Protein AF-A0A520IZ43-F1 (afdb_monomer)

Nearest PDB structures (foldseek):
  7b90-assembly1_E  TM=6.916E-01  e=7.703E-02  Thermus thermophilus HB8
  5o2v-assembly1_A  TM=5.016E-01  e=1.654E-01  Homo sapiens
  6u9d-assembly1_P  TM=4.288E-01  e=2.935E-01  Saccharomyces cerevisiae
  6le1-assembly1_A-2  TM=5.528E-01  e=1.270E+00  Homo sapiens
  7zey-assembly1_A  TM=3.870E-01  e=2.253E+00  Homo sapiens

pLDDT: mean 73.14, std 15.75, range [42.94, 90.75]

Secondary structure (DSSP, 8-state):
-------S-TTTTT----S-EEEEEEEE-SSHHHHHHHHHHHHTSTTEEEEEEEEEEETTEEEEEEEESS-HHHHHHHHHHTTEEEEEETTEEEEEE-----------------

Sequence (114 aa):
DLPTDETADANTAVLTGGAGISVIVQFDTPAAANVSSTEAALRAIPGVRSAATTSLALGGVSLMRVAYDGDPAALKTALEARGYQVFGSGQTIRIRRVAQLLPPDLPADNATTG

Mean predicted aligned error: 12.87 Å

Foldseek 3Di:
DDDDPPPDPPVVPLPPLDPFAKAKEKEQDPDPVVVVVVQVLLVPDPQWSHWAFPDDDPPRITIIITGGHDDVVSSCVSCVVVQWDWADDDRYIYTYHDPPPDPPPDPDPDPDDD

Solvent-accessible surface area (backbone atoms only — not comparable to full-atom values): 7097 Å² total; per-residue (Å²): 138,84,81,85,86,83,78,81,63,81,84,70,76,71,80,78,77,62,89,46,47,71,32,38,38,34,31,74,49,95,46,73,72,56,51,60,54,48,42,53,55,49,55,68,37,90,46,41,75,44,61,46,79,77,41,82,64,64,91,55,34,24,37,29,45,30,32,27,52,69,59,58,66,59,54,48,53,56,41,42,76,72,38,29,47,74,42,78,67,74,51,50,33,36,41,41,79,49,82,71,77,75,77,82,80,72,79,88,84,82,88,75,87,128

Structure (mmCIF, N/CA/C/O backbone):
data_AF-A0A520IZ43-F1
#
_entry.id   AF-A0A520IZ43-F1
#
loop_
_atom_site.group_PDB
_atom_site.id
_atom_site.type_symbol
_atom_site.label_atom_id
_atom_site.label_alt_id
_atom_site.label_comp_id
_atom_site.label_asym_id
_atom_site.label_entity_id
_atom_site.label_seq_id
_atom_site.pdbx_PDB_ins_code
_atom_site.Cartn_x
_atom_site.Cartn_y
_atom_site.Cartn_z
_atom_site.occupancy
_atom_site.B_iso_or_equiv
_atom_site.auth_seq_id
_atom_site.auth_comp_id
_atom_site.auth_asym_id
_atom_site.auth_atom_id
_atom_site.pdbx_PDB_model_num
ATOM 1 N N . ASP A 1 1 ? 6.303 -42.722 19.256 1.00 45.62 1 ASP A N 1
ATOM 2 C CA . ASP A 1 1 ? 5.190 -41.825 19.585 1.00 45.62 1 ASP A CA 1
ATOM 3 C C . ASP A 1 1 ? 5.513 -40.476 18.961 1.00 45.62 1 ASP A C 1
ATOM 5 O O . ASP A 1 1 ? 6.560 -39.925 19.274 1.00 45.62 1 ASP A O 1
ATOM 9 N N . LEU A 1 2 ? 4.749 -40.069 17.947 1.00 50.28 2 LEU A N 1
ATOM 10 C CA . LEU A 1 2 ? 4.850 -38.760 17.284 1.00 50.28 2 LEU A CA 1
ATOM 11 C C . LEU A 1 2 ? 3.770 -37.858 17.924 1.00 50.28 2 LEU A C 1
ATOM 13 O O . LEU A 1 2 ? 2.721 -38.393 18.284 1.00 50.28 2 LEU A O 1
ATOM 17 N N . PRO A 1 3 ? 3.961 -36.529 18.009 1.00 53.97 3 PRO A N 1
ATOM 18 C CA . PRO A 1 3 ? 3.947 -35.760 16.773 1.00 53.97 3 PRO A CA 1
ATOM 19 C C . PRO A 1 3 ? 5.012 -34.666 16.665 1.00 53.97 3 PRO A C 1
ATOM 21 O O . PRO A 1 3 ? 5.382 -33.978 17.609 1.00 53.97 3 PRO A O 1
ATOM 24 N N . THR A 1 4 ? 5.456 -34.520 15.427 1.00 53.75 4 THR A N 1
ATOM 25 C CA . THR A 1 4 ? 6.127 -33.375 14.836 1.00 53.75 4 THR A CA 1
ATOM 26 C C . THR A 1 4 ? 5.289 -32.109 15.034 1.00 53.75 4 THR A C 1
ATOM 28 O O . THR A 1 4 ? 4.302 -31.906 14.329 1.00 53.75 4 THR A O 1
ATOM 31 N N . ASP A 1 5 ? 5.685 -31.250 15.971 1.00 42.94 5 ASP A N 1
ATOM 32 C CA . ASP A 1 5 ? 5.236 -29.856 16.007 1.00 42.94 5 ASP A CA 1
ATOM 33 C C . ASP A 1 5 ? 6.090 -29.053 15.008 1.00 42.94 5 ASP A C 1
ATOM 35 O O . ASP A 1 5 ? 6.999 -28.315 15.368 1.00 42.94 5 ASP A O 1
ATOM 39 N N . GLU A 1 6 ? 5.860 -29.285 13.712 1.00 52.47 6 GLU A N 1
ATOM 40 C CA . GLU A 1 6 ? 6.290 -28.373 12.643 1.00 52.47 6 GLU A CA 1
ATOM 41 C C . GLU A 1 6 ? 5.113 -27.466 12.285 1.00 52.47 6 GLU A C 1
ATOM 43 O O . GLU A 1 6 ? 4.598 -27.460 11.165 1.00 52.47 6 GLU A O 1
ATOM 48 N N . THR A 1 7 ? 4.650 -26.705 13.275 1.00 50.16 7 THR A N 1
ATOM 49 C CA . THR A 1 7 ? 3.674 -25.646 13.043 1.00 50.16 7 THR A CA 1
ATOM 50 C C . THR A 1 7 ? 4.386 -24.306 13.187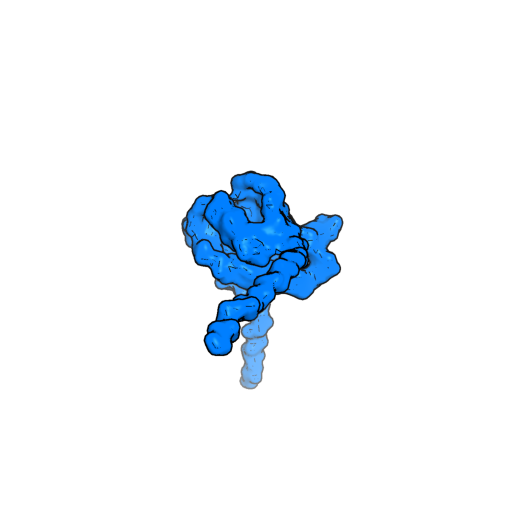 1.00 50.16 7 THR A C 1
ATOM 52 O O . THR A 1 7 ? 4.741 -23.900 14.284 1.00 50.16 7 THR A O 1
ATOM 55 N N . ALA A 1 8 ? 4.526 -23.603 12.059 1.00 47.59 8 ALA A N 1
ATOM 56 C CA . ALA A 1 8 ? 4.839 -22.173 11.945 1.00 47.59 8 ALA A CA 1
ATOM 57 C C . ALA A 1 8 ? 6.300 -21.720 11.742 1.00 47.59 8 ALA A C 1
ATOM 59 O O . ALA A 1 8 ? 6.729 -20.749 12.351 1.00 47.59 8 ALA A O 1
ATOM 60 N N . ASP A 1 9 ? 6.979 -22.237 10.715 1.00 43.44 9 ASP A N 1
ATOM 61 C CA . ASP A 1 9 ? 8.038 -21.463 10.029 1.00 43.44 9 ASP A CA 1
ATOM 62 C C . ASP A 1 9 ? 7.759 -21.223 8.535 1.00 43.44 9 ASP A C 1
ATOM 64 O O . ASP A 1 9 ? 8.634 -20.888 7.736 1.00 43.44 9 ASP A O 1
ATOM 68 N N . ALA A 1 10 ? 6.477 -21.256 8.154 1.00 47.69 10 ALA A N 1
ATOM 69 C CA . ALA A 1 10 ? 6.016 -20.776 6.849 1.00 47.69 10 ALA A CA 1
ATOM 70 C C . ALA A 1 10 ? 6.256 -19.262 6.633 1.00 47.69 10 ALA A C 1
ATOM 72 O O . ALA A 1 10 ? 6.041 -18.766 5.528 1.00 47.69 10 ALA A O 1
ATOM 73 N N . ASN A 1 11 ? 6.712 -18.522 7.655 1.00 46.16 11 ASN A N 1
ATOM 74 C CA . ASN A 1 11 ? 7.083 -17.110 7.523 1.00 46.16 11 ASN A CA 1
ATOM 75 C C . ASN A 1 11 ? 8.530 -16.907 7.017 1.00 46.16 11 ASN A C 1
ATOM 77 O O . ASN A 1 11 ? 8.824 -15.870 6.425 1.00 46.16 11 ASN A O 1
ATOM 81 N N . THR A 1 12 ? 9.406 -17.909 7.166 1.00 43.66 12 THR A N 1
ATOM 82 C CA . THR A 1 12 ? 10.829 -17.801 6.795 1.00 43.66 12 THR A CA 1
ATOM 83 C C . THR A 1 12 ? 11.087 -18.231 5.339 1.00 43.66 12 THR A C 1
ATOM 85 O O . THR A 1 12 ? 12.078 -17.843 4.718 1.00 43.66 12 THR A O 1
ATOM 88 N N . ALA A 1 13 ? 10.158 -18.973 4.728 1.00 43.03 13 ALA A N 1
ATOM 89 C CA . ALA A 1 13 ? 10.306 -19.550 3.391 1.00 43.03 13 ALA A CA 1
ATOM 90 C C . ALA A 1 13 ? 9.744 -18.679 2.246 1.00 43.03 13 ALA A C 1
ATOM 92 O O . ALA A 1 13 ? 9.074 -19.187 1.354 1.00 43.03 13 ALA A O 1
ATOM 93 N N . VAL A 1 14 ? 10.024 -17.372 2.219 1.00 46.31 14 VAL A N 1
ATOM 94 C CA . VAL A 1 14 ? 9.865 -16.549 0.993 1.00 46.31 14 VAL A CA 1
ATOM 95 C C . VAL A 1 14 ? 11.008 -15.547 0.809 1.00 46.31 14 VAL A C 1
ATOM 97 O O . VAL A 1 14 ? 10.816 -14.424 0.350 1.00 46.31 14 VAL A O 1
ATOM 100 N N . LEU A 1 15 ? 12.235 -15.960 1.131 1.00 47.72 15 LEU A N 1
ATOM 101 C CA . LEU A 1 15 ? 13.450 -15.208 0.795 1.00 47.72 15 LEU A CA 1
ATOM 102 C C . LEU A 1 15 ? 14.060 -15.658 -0.542 1.00 47.72 15 LEU A C 1
ATOM 104 O O . LEU A 1 15 ? 15.260 -15.542 -0.748 1.00 47.72 15 LEU A O 1
ATOM 108 N N . THR A 1 16 ? 13.265 -16.159 -1.488 1.00 45.94 16 THR A N 1
ATOM 109 C CA . THR A 1 16 ? 13.706 -16.211 -2.890 1.00 45.94 16 THR A CA 1
ATOM 110 C C . THR A 1 16 ? 13.306 -14.897 -3.541 1.00 45.94 16 THR A C 1
ATOM 112 O O . THR A 1 16 ? 12.318 -14.813 -4.272 1.00 45.94 16 THR A O 1
ATOM 115 N N . GLY A 1 17 ? 14.061 -13.846 -3.208 1.00 46.62 17 GLY A N 1
ATOM 116 C CA . GLY A 1 17 ? 14.060 -12.585 -3.938 1.00 46.62 17 GLY A CA 1
ATOM 117 C C . GLY A 1 17 ? 14.526 -12.843 -5.366 1.00 46.62 17 GLY A C 1
ATOM 118 O O . GLY A 1 17 ? 15.704 -12.698 -5.675 1.00 46.62 17 GLY A O 1
ATOM 119 N N . GLY A 1 18 ? 13.605 -13.290 -6.221 1.00 48.06 18 GLY A N 1
ATOM 120 C CA . GLY A 1 18 ? 13.781 -13.221 -7.665 1.00 48.06 18 GLY A CA 1
ATOM 121 C C . GLY A 1 18 ? 14.067 -11.772 -8.047 1.00 48.06 18 GLY A C 1
ATOM 122 O O . GLY A 1 18 ? 13.532 -10.867 -7.406 1.00 48.06 18 GLY A O 1
ATOM 123 N N . ALA A 1 19 ? 14.949 -11.578 -9.030 1.00 59.81 19 ALA A N 1
ATOM 124 C CA . ALA A 1 19 ? 15.371 -10.274 -9.529 1.00 59.81 19 ALA A CA 1
ATOM 125 C C . ALA A 1 19 ? 14.166 -9.329 -9.658 1.00 59.81 19 ALA A C 1
ATOM 127 O O . ALA A 1 19 ? 13.314 -9.519 -10.509 1.00 59.81 19 ALA A O 1
ATOM 128 N N . GLY A 1 20 ? 14.071 -8.364 -8.751 1.00 71.06 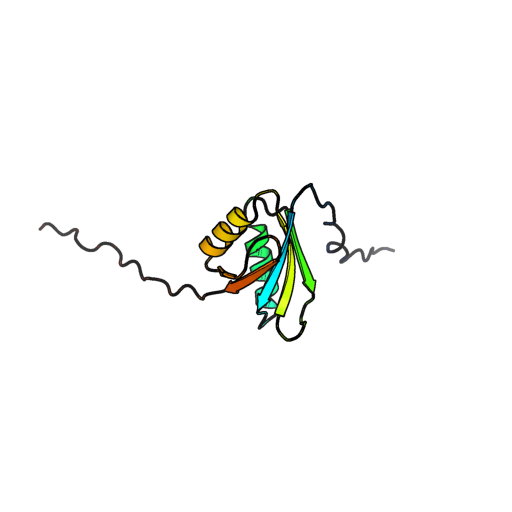20 GLY A N 1
ATOM 129 C CA . GLY A 1 20 ? 12.938 -7.462 -8.623 1.00 71.06 20 GLY A CA 1
ATOM 130 C C . GLY A 1 20 ? 13.324 -6.311 -7.705 1.00 71.06 20 GLY A C 1
ATOM 131 O O . GLY A 1 20 ? 14.185 -6.450 -6.829 1.00 71.06 20 GLY A O 1
ATOM 132 N N . ILE A 1 21 ? 12.724 -5.148 -7.916 1.00 85.81 21 ILE A N 1
ATOM 133 C CA . ILE A 1 21 ? 12.992 -3.964 -7.107 1.00 85.81 21 ILE A CA 1
ATOM 134 C C . ILE A 1 21 ? 12.351 -4.113 -5.724 1.00 85.81 21 ILE A C 1
ATOM 136 O O . ILE A 1 21 ? 11.229 -4.598 -5.577 1.00 85.81 21 ILE A O 1
ATOM 140 N N . SER A 1 22 ? 13.073 -3.700 -4.682 1.00 85.81 22 SER A N 1
ATOM 141 C CA . SER A 1 22 ? 12.597 -3.785 -3.296 1.00 85.81 22 SER A CA 1
ATOM 142 C C . SER A 1 22 ? 11.979 -2.467 -2.853 1.00 85.81 22 SER A C 1
ATOM 144 O O . SER A 1 22 ? 12.702 -1.598 -2.374 1.00 85.81 22 SER A O 1
ATOM 146 N N . VAL A 1 23 ? 10.663 -2.317 -2.969 1.00 89.00 23 VAL A N 1
ATOM 147 C CA . VAL A 1 23 ? 9.934 -1.097 -2.599 1.00 89.00 23 VAL A CA 1
ATOM 148 C C . VAL A 1 23 ? 9.576 -1.108 -1.109 1.00 89.00 23 VAL A C 1
ATOM 150 O O . VAL A 1 23 ? 8.993 -2.064 -0.600 1.00 89.00 23 VAL A O 1
ATOM 153 N N . ILE A 1 24 ? 9.918 -0.037 -0.397 1.00 90.00 24 ILE A N 1
ATOM 154 C CA . ILE A 1 24 ? 9.512 0.221 0.983 1.00 90.00 24 ILE A CA 1
ATOM 155 C C . ILE A 1 24 ? 8.184 0.966 0.968 1.00 90.00 24 ILE A C 1
ATOM 157 O O . ILE A 1 24 ? 8.099 2.123 0.559 1.00 90.00 24 ILE A O 1
ATOM 161 N N . VAL A 1 25 ? 7.150 0.294 1.450 1.00 88.81 25 VAL A N 1
ATOM 162 C CA . VAL A 1 25 ? 5.799 0.822 1.571 1.00 88.81 25 VAL A CA 1
ATOM 163 C C . VAL A 1 25 ? 5.552 1.194 3.026 1.00 88.81 25 VAL A C 1
ATOM 165 O O . VAL A 1 25 ? 5.480 0.333 3.899 1.00 88.81 25 VAL A O 1
ATOM 168 N N . GLN A 1 26 ? 5.429 2.487 3.295 1.00 89.38 26 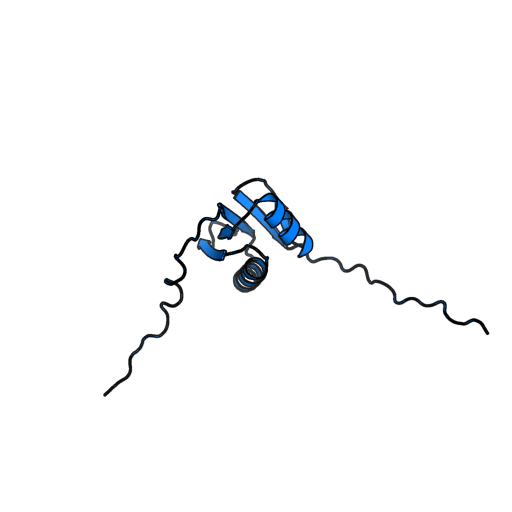GLN A N 1
ATOM 169 C CA . GLN A 1 26 ? 5.032 3.000 4.601 1.00 89.38 26 GLN A CA 1
ATOM 170 C C . GLN A 1 26 ? 3.514 3.120 4.626 1.00 89.38 26 GLN A C 1
ATOM 172 O O . GLN A 1 26 ? 2.938 3.772 3.758 1.00 89.38 26 GLN A O 1
ATOM 177 N N . PHE A 1 27 ? 2.837 2.528 5.595 1.00 83.56 27 PHE A N 1
ATOM 178 C CA . PHE A 1 27 ? 1.385 2.630 5.678 1.00 83.56 27 PHE A CA 1
ATOM 179 C C . PHE A 1 27 ? 0.946 2.947 7.098 1.00 83.56 27 PHE A C 1
ATOM 181 O O . PHE A 1 27 ? 1.484 2.441 8.085 1.00 83.56 27 PHE A O 1
ATOM 188 N N . ASP A 1 28 ? -0.031 3.841 7.186 1.00 76.75 28 ASP A N 1
ATOM 189 C CA . ASP A 1 28 ? -0.650 4.212 8.450 1.00 76.75 28 ASP A CA 1
ATOM 190 C C . ASP A 1 28 ? -1.446 3.005 8.953 1.00 76.75 28 ASP A C 1
ATOM 192 O O . ASP A 1 28 ? -2.331 2.512 8.248 1.00 76.75 28 ASP A O 1
ATOM 196 N N . THR A 1 29 ? -1.070 2.452 10.108 1.00 63.69 29 THR A N 1
ATOM 197 C CA . THR A 1 29 ? -1.648 1.193 10.603 1.00 63.69 29 THR A CA 1
ATOM 198 C C . THR A 1 29 ? -2.443 1.451 11.872 1.00 63.69 29 THR A C 1
ATOM 200 O O . THR A 1 29 ? -1.944 1.197 12.965 1.00 63.69 29 THR A O 1
ATOM 203 N N . PRO A 1 30 ? -3.699 1.914 11.770 1.00 61.28 30 PRO A N 1
ATOM 204 C CA . PRO A 1 30 ? -4.521 2.095 12.959 1.00 61.28 30 PRO A CA 1
ATOM 205 C C . PRO A 1 30 ? -4.948 0.754 13.591 1.00 61.28 30 PRO A C 1
ATOM 207 O O . PRO A 1 30 ? -5.401 0.744 14.728 1.00 61.28 30 PRO A O 1
ATOM 210 N N . ALA A 1 31 ? -4.815 -0.382 12.881 1.00 66.31 31 ALA A N 1
ATOM 211 C CA . ALA A 1 31 ? -5.160 -1.718 13.383 1.00 66.31 31 ALA A CA 1
ATOM 212 C C . ALA A 1 31 ? -4.452 -2.847 12.605 1.00 66.31 31 ALA A C 1
ATOM 214 O O . ALA A 1 31 ? -4.242 -2.725 11.396 1.00 66.31 31 ALA A O 1
ATOM 215 N N . ALA A 1 32 ? -4.172 -3.981 13.262 1.00 66.81 32 ALA A N 1
ATOM 216 C CA . ALA A 1 32 ? -3.527 -5.158 12.657 1.00 66.81 32 ALA A CA 1
ATOM 217 C C . ALA A 1 32 ? -4.313 -5.758 11.472 1.00 66.81 32 ALA A C 1
ATOM 219 O O . ALA A 1 32 ? -3.714 -6.196 10.494 1.00 66.81 32 ALA A O 1
ATOM 220 N N . ALA A 1 33 ? -5.650 -5.689 11.494 1.00 71.56 33 ALA A N 1
ATOM 221 C CA . ALA A 1 33 ? -6.497 -6.139 10.384 1.00 71.56 33 ALA A CA 1
ATOM 222 C C . ALA A 1 33 ? -6.207 -5.399 9.059 1.00 71.56 33 ALA A C 1
ATOM 224 O O . ALA A 1 33 ? -6.341 -5.973 7.977 1.00 71.56 33 ALA A O 1
ATOM 225 N N . ASN A 1 34 ? -5.751 -4.140 9.127 1.00 76.31 34 ASN A N 1
ATOM 226 C CA . ASN A 1 34 ? -5.358 -3.386 7.935 1.00 76.31 34 ASN A CA 1
ATOM 227 C C . ASN A 1 34 ? -4.050 -3.899 7.323 1.00 76.31 34 ASN A C 1
ATOM 229 O O . ASN A 1 34 ? -3.874 -3.767 6.113 1.00 76.31 34 ASN A O 1
ATOM 233 N N . VAL A 1 35 ? -3.161 -4.510 8.114 1.00 78.75 35 VAL A N 1
ATOM 234 C CA . VAL A 1 35 ? -1.898 -5.087 7.627 1.00 78.75 35 VAL A CA 1
ATOM 235 C C . VAL A 1 35 ? -2.192 -6.265 6.707 1.00 78.75 35 VAL A C 1
ATOM 237 O O . VAL A 1 35 ? -1.826 -6.217 5.537 1.00 78.75 35 VAL A O 1
ATOM 240 N N . SER A 1 36 ? -2.933 -7.268 7.191 1.00 81.56 36 SER A N 1
ATOM 241 C CA . SER A 1 36 ? -3.257 -8.472 6.411 1.00 81.56 36 SER A CA 1
ATOM 242 C C . SER A 1 36 ? -4.055 -8.144 5.148 1.00 81.56 36 SER A C 1
ATOM 244 O O . SER A 1 36 ? -3.788 -8.698 4.084 1.00 81.56 36 SER A O 1
ATOM 246 N N . SER A 1 37 ? -4.994 -7.192 5.224 1.00 81.62 37 SER A N 1
ATOM 247 C CA . SER A 1 37 ? -5.746 -6.754 4.042 1.00 81.62 37 SER A CA 1
ATOM 248 C C . SER A 1 37 ? -4.864 -6.021 3.023 1.00 81.62 37 SER A C 1
ATOM 250 O O . SER A 1 37 ? -5.077 -6.179 1.822 1.00 81.62 37 SER A O 1
ATOM 252 N N . THR A 1 38 ? -3.893 -5.225 3.478 1.00 82.12 38 THR A N 1
ATOM 253 C CA . THR A 1 38 ? -2.960 -4.496 2.600 1.00 82.12 38 THR A CA 1
ATOM 254 C C . THR A 1 38 ? -1.939 -5.439 1.972 1.00 82.12 38 THR A C 1
ATOM 256 O O . THR A 1 38 ? -1.670 -5.337 0.779 1.00 82.12 38 THR A O 1
ATOM 259 N N . GLU A 1 39 ? -1.428 -6.400 2.737 1.00 86.00 39 GLU A N 1
ATOM 260 C CA . GLU A 1 39 ? -0.538 -7.451 2.242 1.00 86.00 39 GLU A CA 1
ATOM 261 C C . GLU A 1 39 ? -1.224 -8.297 1.162 1.00 86.00 39 GLU A C 1
ATOM 263 O O . GLU A 1 39 ? -0.667 -8.494 0.080 1.00 86.00 39 GLU A O 1
ATOM 268 N N . ALA A 1 40 ? -2.473 -8.716 1.402 1.00 85.25 40 ALA A N 1
ATOM 269 C CA . ALA A 1 40 ? -3.277 -9.426 0.411 1.00 85.25 40 ALA A CA 1
ATOM 270 C C . ALA A 1 40 ? -3.548 -8.568 -0.839 1.00 85.25 40 ALA A C 1
ATOM 272 O O . ALA A 1 40 ? -3.459 -9.065 -1.963 1.00 85.25 40 ALA A O 1
ATOM 273 N N . ALA A 1 41 ? -3.837 -7.273 -0.666 1.00 84.88 41 ALA A N 1
ATOM 274 C CA . ALA A 1 41 ? -4.045 -6.355 -1.783 1.00 84.88 41 ALA A CA 1
ATOM 275 C C . ALA A 1 41 ? -2.778 -6.185 -2.635 1.00 84.88 41 ALA A C 1
ATOM 277 O O . ALA A 1 41 ? -2.879 -6.215 -3.860 1.00 84.88 41 ALA A O 1
ATOM 278 N N . LEU A 1 42 ? -1.608 -6.063 -1.999 1.00 86.12 42 LEU A N 1
ATOM 279 C CA . LEU A 1 42 ? -0.307 -5.973 -2.663 1.00 86.12 42 LEU A CA 1
ATOM 280 C C . LEU A 1 42 ? 0.049 -7.275 -3.384 1.00 86.12 42 LEU A C 1
ATOM 282 O O . LEU A 1 42 ? 0.393 -7.222 -4.558 1.00 86.12 42 LEU A O 1
ATOM 286 N N . ARG A 1 43 ? -0.094 -8.448 -2.749 1.00 86.31 43 ARG A N 1
ATOM 287 C CA . ARG A 1 43 ? 0.164 -9.741 -3.422 1.00 86.31 43 ARG A CA 1
ATOM 288 C C . ARG A 1 43 ? -0.760 -10.001 -4.609 1.00 86.31 43 ARG A C 1
ATOM 290 O O . ARG A 1 43 ? -0.410 -10.773 -5.492 1.00 86.31 43 ARG A O 1
ATOM 297 N N . ALA A 1 44 ? -1.930 -9.373 -4.636 1.00 86.06 44 ALA A N 1
ATOM 298 C CA . ALA A 1 44 ? -2.853 -9.467 -5.756 1.00 86.06 44 ALA A CA 1
ATOM 299 C C . ALA A 1 44 ? -2.506 -8.511 -6.919 1.00 86.06 44 ALA A C 1
ATOM 301 O O . ALA A 1 44 ? -3.214 -8.528 -7.927 1.00 86.06 44 ALA A O 1
ATOM 302 N N . ILE A 1 45 ? -1.477 -7.661 -6.797 1.00 86.06 45 ILE A N 1
ATOM 303 C CA . ILE A 1 45 ? -0.979 -6.827 -7.899 1.00 86.06 45 ILE A CA 1
ATOM 304 C C . ILE A 1 45 ? -0.094 -7.691 -8.812 1.00 86.06 45 ILE A C 1
ATOM 306 O O . ILE A 1 45 ? 0.850 -8.320 -8.326 1.00 86.06 45 ILE A O 1
ATOM 310 N N . PRO A 1 46 ? -0.353 -7.719 -10.132 1.00 84.62 46 PRO A N 1
ATOM 311 C CA . PRO A 1 46 ? 0.506 -8.435 -11.069 1.00 84.62 46 PRO A CA 1
ATOM 312 C C . PRO A 1 46 ? 1.929 -7.867 -11.027 1.00 84.62 46 PRO A C 1
ATOM 314 O O . PRO A 1 46 ? 2.109 -6.657 -11.089 1.00 84.62 46 PRO A O 1
ATOM 317 N N . GLY A 1 47 ? 2.929 -8.742 -10.900 1.00 85.94 47 GLY A N 1
ATOM 318 C CA . GLY A 1 47 ? 4.340 -8.363 -10.742 1.00 85.94 47 GLY A CA 1
ATOM 319 C C . GLY A 1 47 ? 4.824 -8.310 -9.288 1.00 85.94 47 GLY A C 1
ATOM 320 O O . GLY A 1 47 ? 6.029 -8.307 -9.049 1.00 85.94 47 GLY A O 1
ATOM 321 N N . VAL A 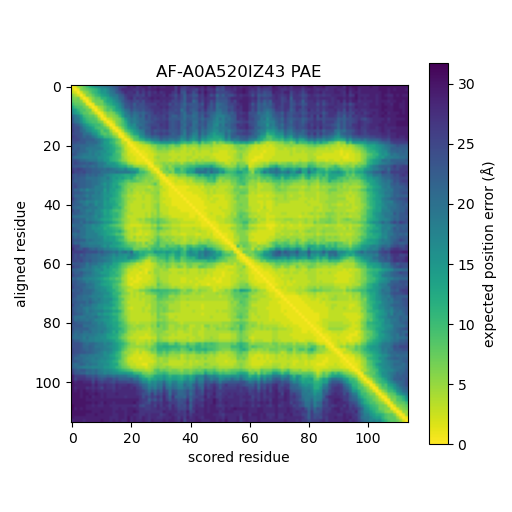1 48 ? 3.936 -8.343 -8.284 1.00 87.75 48 VAL A N 1
ATOM 322 C CA . VAL A 1 48 ? 4.374 -8.477 -6.884 1.00 87.75 48 VAL A CA 1
ATOM 323 C C . VAL A 1 48 ? 4.826 -9.910 -6.620 1.00 87.75 48 VAL A C 1
ATOM 325 O O . VAL A 1 48 ? 4.049 -10.861 -6.678 1.00 87.75 48 VAL A O 1
ATOM 328 N N . ARG A 1 49 ? 6.110 -10.056 -6.298 1.00 87.00 49 ARG A N 1
ATOM 329 C CA . ARG A 1 49 ? 6.748 -11.333 -5.970 1.00 87.00 49 ARG A CA 1
ATOM 330 C C . ARG A 1 49 ? 6.562 -11.693 -4.502 1.00 87.00 49 ARG A C 1
ATOM 332 O O . ARG A 1 49 ? 6.201 -12.826 -4.187 1.00 87.00 49 ARG A O 1
ATOM 339 N N . SER A 1 50 ? 6.767 -10.710 -3.629 1.00 84.38 50 SER A N 1
ATOM 340 C CA . SER A 1 50 ? 6.657 -10.857 -2.176 1.00 84.38 50 SER A CA 1
ATOM 341 C C . SER A 1 50 ? 6.186 -9.550 -1.552 1.00 84.38 50 SER A C 1
ATOM 343 O O . SER A 1 50 ? 6.592 -8.477 -1.989 1.00 84.38 50 SER A O 1
ATOM 345 N N . ALA A 1 51 ? 5.375 -9.637 -0.504 1.00 87.12 51 ALA A N 1
ATOM 346 C CA . ALA A 1 51 ? 5.027 -8.519 0.364 1.00 87.12 51 ALA A CA 1
ATOM 347 C C . ALA A 1 51 ? 5.193 -9.010 1.802 1.00 87.12 51 ALA A C 1
ATOM 349 O O . ALA A 1 51 ? 4.559 -9.992 2.176 1.00 87.12 51 ALA A O 1
ATOM 350 N N . ALA A 1 52 ? 6.101 -8.392 2.554 1.00 84.19 52 ALA A N 1
ATOM 351 C CA . ALA A 1 52 ? 6.414 -8.786 3.922 1.00 84.19 52 ALA A CA 1
ATOM 352 C C . ALA A 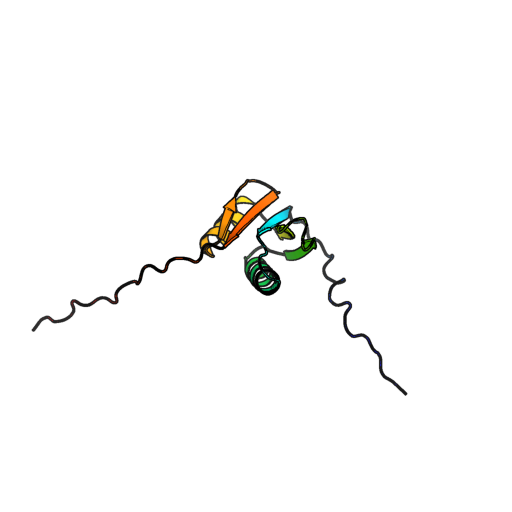1 52 ? 6.500 -7.547 4.811 1.00 84.19 52 ALA A C 1
ATOM 354 O O . ALA A 1 52 ? 7.212 -6.587 4.498 1.00 84.19 52 ALA A O 1
ATOM 355 N N . THR A 1 53 ? 5.771 -7.555 5.924 1.00 83.25 53 THR A N 1
ATOM 356 C CA . THR A 1 53 ? 5.841 -6.472 6.911 1.00 83.25 53 THR A CA 1
ATOM 357 C C . THR A 1 53 ? 7.158 -6.567 7.673 1.00 83.25 53 THR A C 1
ATOM 359 O O . THR A 1 53 ? 7.386 -7.515 8.414 1.00 83.25 53 THR A O 1
ATOM 362 N N . THR A 1 54 ? 8.038 -5.586 7.488 1.00 76.81 54 THR A N 1
ATOM 363 C CA . THR A 1 54 ? 9.382 -5.576 8.084 1.00 76.81 54 THR A CA 1
ATOM 364 C C . THR A 1 54 ? 9.405 -4.905 9.454 1.00 76.81 54 THR A C 1
ATOM 366 O O . THR A 1 54 ? 10.322 -5.137 10.235 1.00 76.81 54 THR A O 1
ATOM 369 N N . SER A 1 55 ? 8.436 -4.032 9.748 1.00 77.38 55 SER A N 1
ATOM 370 C CA . SER A 1 55 ? 8.333 -3.382 11.054 1.00 77.38 55 SER A CA 1
ATOM 371 C C . SER A 1 55 ? 6.896 -2.954 11.330 1.00 77.38 55 SER A C 1
ATOM 373 O O . SER A 1 55 ? 6.304 -2.203 10.550 1.00 77.38 55 SER A O 1
ATOM 375 N N . LEU A 1 56 ? 6.344 -3.450 12.436 1.00 71.25 56 LEU A N 1
ATOM 376 C CA . LEU A 1 56 ? 5.040 -3.065 12.957 1.00 71.25 56 LEU A CA 1
ATOM 377 C C . LEU A 1 56 ? 5.277 -2.074 14.103 1.00 71.25 56 LEU A C 1
ATOM 379 O O . LEU A 1 56 ? 5.992 -2.397 15.048 1.00 71.25 56 LEU A O 1
ATOM 383 N N . ALA A 1 57 ? 4.661 -0.893 14.021 1.00 61.03 57 ALA A N 1
ATOM 384 C CA . ALA A 1 57 ? 4.627 0.106 15.095 1.00 61.03 57 ALA A CA 1
ATOM 385 C C . ALA A 1 57 ? 5.931 0.883 15.389 1.00 61.03 57 ALA A C 1
ATOM 387 O O . ALA A 1 57 ? 6.328 1.045 16.543 1.00 61.03 57 ALA A O 1
ATOM 388 N N . LEU A 1 58 ? 6.521 1.515 14.370 1.00 63.69 58 LEU A N 1
ATOM 389 C CA . LEU A 1 58 ? 7.365 2.696 14.596 1.00 63.69 58 LEU A CA 1
ATOM 390 C C . LEU A 1 58 ? 6.458 3.934 14.666 1.00 63.69 58 LEU A C 1
ATOM 392 O O . LEU A 1 58 ? 6.161 4.565 13.654 1.00 63.69 58 LEU A O 1
ATOM 396 N N . GLY A 1 59 ? 5.949 4.251 15.862 1.00 66.62 59 GLY A N 1
ATOM 397 C CA . GLY A 1 59 ? 5.204 5.497 16.104 1.00 66.62 59 GLY A CA 1
ATOM 398 C C . GLY A 1 59 ? 3.881 5.640 15.332 1.00 66.62 59 GLY A C 1
ATOM 399 O O . GLY A 1 59 ? 3.513 6.751 14.965 1.00 66.62 59 GLY A O 1
ATOM 400 N N . GLY A 1 60 ? 3.176 4.533 15.061 1.00 73.94 60 GLY A N 1
ATOM 401 C CA . GLY A 1 60 ? 1.879 4.519 14.355 1.00 73.94 60 GLY A CA 1
ATOM 402 C C . GLY A 1 60 ? 1.952 4.228 12.848 1.00 73.94 60 GLY A C 1
ATOM 403 O O . GLY A 1 60 ? 0.919 4.030 12.205 1.00 73.94 60 GLY A O 1
ATOM 404 N N . VAL A 1 61 ? 3.160 4.128 12.284 1.00 80.50 61 VAL A N 1
ATOM 405 C CA . VAL A 1 61 ? 3.387 3.769 10.877 1.00 80.50 61 VAL A CA 1
ATOM 406 C C . VAL A 1 61 ? 4.086 2.415 10.800 1.00 80.50 61 VAL A C 1
ATOM 408 O O . VAL A 1 61 ? 5.043 2.152 11.532 1.00 80.50 61 VAL A O 1
ATOM 411 N N . SER A 1 62 ? 3.611 1.555 9.904 1.00 85.19 62 SER A N 1
ATOM 412 C CA . SER A 1 62 ? 4.247 0.267 9.622 1.00 85.19 62 SER A CA 1
ATOM 413 C C . SER A 1 62 ? 4.983 0.313 8.292 1.00 85.19 62 SER A C 1
ATOM 415 O O . SER A 1 62 ? 4.590 1.028 7.364 1.00 85.19 62 SER A O 1
ATOM 417 N N . LEU A 1 63 ? 6.061 -0.462 8.207 1.00 86.75 63 LEU A N 1
ATOM 418 C CA . LEU A 1 63 ? 6.889 -0.596 7.016 1.00 86.75 63 LEU A CA 1
ATOM 419 C C . LEU A 1 63 ? 6.708 -1.993 6.434 1.00 86.75 63 LEU A C 1
ATOM 421 O O . LEU A 1 63 ? 6.953 -2.991 7.112 1.00 86.75 63 LEU A O 1
ATOM 425 N N . MET A 1 64 ? 6.328 -2.057 5.165 1.00 89.56 64 MET A N 1
ATOM 426 C CA . MET A 1 64 ? 6.244 -3.289 4.394 1.00 89.56 64 MET A CA 1
ATOM 427 C C . MET A 1 64 ? 7.250 -3.243 3.256 1.00 89.56 64 MET A C 1
ATOM 429 O O . MET A 1 64 ? 7.294 -2.284 2.487 1.00 89.56 64 MET A O 1
ATOM 433 N N . ARG A 1 65 ? 8.078 -4.278 3.149 1.00 88.62 65 ARG A N 1
ATOM 434 C CA . ARG A 1 65 ? 8.958 -4.472 2.003 1.00 88.62 65 ARG A CA 1
ATOM 435 C C . ARG A 1 65 ? 8.215 -5.287 0.953 1.00 88.62 65 ARG A C 1
ATOM 437 O O . ARG A 1 65 ? 7.746 -6.390 1.229 1.00 88.62 65 ARG A O 1
ATOM 444 N N . VAL A 1 66 ? 8.147 -4.745 -0.255 1.00 89.31 66 VAL A N 1
ATOM 445 C CA . VAL A 1 66 ? 7.516 -5.375 -1.412 1.00 89.31 66 VAL A CA 1
ATOM 446 C C . VAL A 1 66 ? 8.583 -5.636 -2.464 1.00 89.31 66 VAL A C 1
ATOM 448 O O . VAL A 1 66 ? 9.261 -4.712 -2.902 1.00 89.31 66 VAL A O 1
ATOM 451 N N . ALA A 1 67 ? 8.746 -6.893 -2.860 1.00 88.88 67 ALA A N 1
ATOM 452 C CA . ALA A 1 67 ? 9.538 -7.256 -4.025 1.00 88.88 67 ALA A CA 1
ATOM 453 C C . ALA A 1 67 ? 8.626 -7.186 -5.251 1.00 88.88 67 ALA A C 1
ATOM 455 O O . ALA A 1 67 ? 7.647 -7.933 -5.330 1.00 88.88 67 ALA A O 1
ATOM 456 N N . TYR A 1 68 ? 8.933 -6.284 -6.176 1.00 87.50 68 TYR A N 1
ATOM 457 C 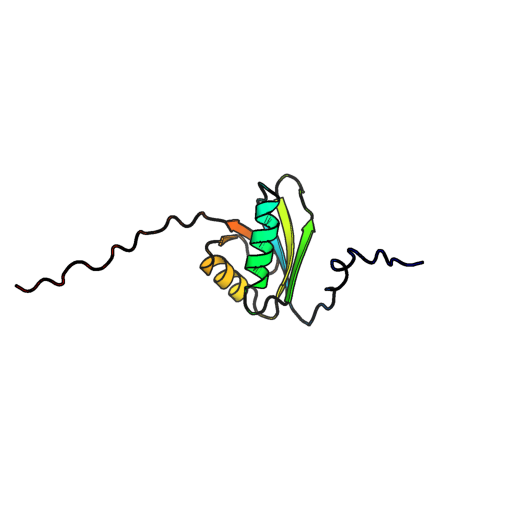CA . TYR A 1 68 ? 8.171 -6.083 -7.401 1.00 87.50 68 TYR A CA 1
ATOM 458 C C . TYR A 1 68 ? 9.054 -6.335 -8.621 1.00 87.50 68 TYR A C 1
ATOM 460 O O . TYR A 1 68 ? 10.150 -5.792 -8.731 1.00 87.50 68 TYR A O 1
ATOM 468 N N . ASP A 1 69 ? 8.575 -7.170 -9.529 1.00 87.50 69 ASP A N 1
ATOM 469 C CA . ASP A 1 69 ? 9.209 -7.448 -10.810 1.00 87.50 69 ASP A CA 1
ATOM 470 C C . ASP A 1 69 ? 8.674 -6.451 -11.849 1.00 87.50 69 ASP A C 1
ATOM 472 O O . ASP A 1 69 ? 7.635 -6.670 -12.471 1.00 87.50 69 ASP A O 1
ATOM 476 N N . GLY A 1 70 ? 9.329 -5.290 -11.954 1.00 84.25 70 GLY A N 1
ATOM 477 C CA . GLY A 1 70 ? 8.963 -4.245 -12.912 1.00 84.25 70 GLY A CA 1
ATOM 478 C C . GLY A 1 70 ? 9.234 -2.819 -12.431 1.00 84.25 70 GLY A C 1
ATOM 479 O O . GLY A 1 70 ? 10.031 -2.578 -11.526 1.00 84.25 70 GLY A O 1
ATOM 480 N N . ASP A 1 71 ? 8.546 -1.862 -13.055 1.00 84.25 71 ASP A N 1
ATOM 481 C CA . ASP A 1 71 ? 8.694 -0.430 -12.782 1.00 84.25 71 ASP A CA 1
ATOM 482 C C . ASP A 1 71 ? 7.879 0.049 -11.553 1.00 84.25 71 ASP A C 1
ATOM 484 O O . ASP A 1 71 ? 6.693 -0.281 -11.427 1.00 84.25 71 ASP A O 1
ATOM 488 N N . PRO A 1 72 ? 8.455 0.869 -10.648 1.00 81.44 72 PRO A N 1
ATOM 489 C CA . PRO A 1 72 ? 7.755 1.334 -9.450 1.00 81.44 72 PRO A CA 1
ATOM 490 C C . PRO A 1 72 ? 6.577 2.275 -9.756 1.00 81.44 72 PRO A C 1
ATOM 492 O O . PRO A 1 72 ? 5.652 2.372 -8.944 1.00 81.44 72 PRO A O 1
ATOM 495 N N . ALA A 1 73 ? 6.560 2.955 -10.908 1.00 84.50 73 ALA A N 1
ATOM 496 C CA . ALA A 1 73 ? 5.419 3.767 -11.323 1.00 84.50 73 ALA A CA 1
ATOM 497 C C . ALA A 1 73 ? 4.210 2.890 -11.685 1.00 84.50 73 ALA A C 1
ATOM 499 O O . ALA A 1 73 ? 3.085 3.242 -11.335 1.00 84.50 73 ALA A O 1
ATOM 500 N N . ALA A 1 74 ? 4.430 1.716 -12.288 1.00 86.44 74 ALA A N 1
ATOM 501 C CA . ALA A 1 74 ? 3.356 0.758 -12.564 1.00 86.44 74 ALA A CA 1
ATOM 502 C C . ALA A 1 74 ? 2.724 0.224 -11.267 1.00 86.44 74 ALA A C 1
ATOM 504 O O . ALA A 1 74 ? 1.497 0.164 -11.150 1.00 86.44 74 ALA A O 1
ATOM 505 N N . LEU A 1 75 ? 3.549 -0.078 -10.255 1.00 85.12 75 LEU A N 1
ATOM 506 C CA . LEU A 1 75 ? 3.074 -0.456 -8.919 1.00 85.12 75 LEU A CA 1
ATOM 507 C C . LEU A 1 75 ? 2.215 0.654 -8.296 1.00 85.12 75 LEU A C 1
ATOM 509 O O . LEU A 1 75 ? 1.157 0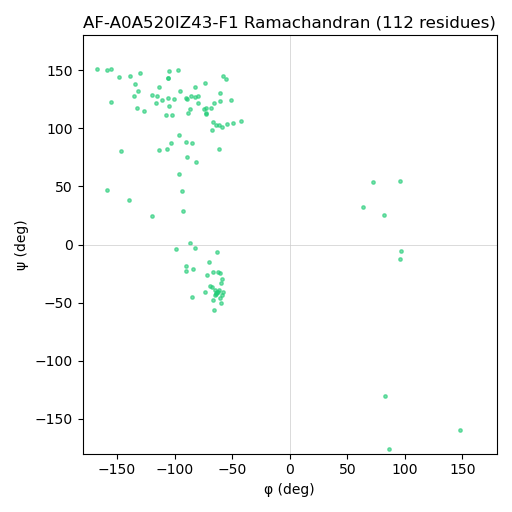.377 -7.728 1.00 85.12 75 LEU A O 1
ATOM 513 N N . LYS A 1 76 ? 2.648 1.914 -8.423 1.00 86.81 76 LYS A N 1
ATOM 514 C CA . LYS A 1 76 ? 1.890 3.073 -7.941 1.00 86.81 76 LYS A CA 1
ATOM 515 C C . LYS A 1 76 ? 0.521 3.166 -8.618 1.00 86.81 76 LYS A C 1
ATOM 517 O O . LYS A 1 76 ? -0.481 3.233 -7.913 1.00 86.81 76 LYS A O 1
ATOM 522 N N . THR A 1 77 ? 0.461 3.093 -9.947 1.00 87.12 77 THR A N 1
ATOM 523 C CA . THR A 1 77 ? -0.812 3.112 -10.684 1.00 87.12 77 THR A CA 1
ATOM 524 C C . THR A 1 77 ? -1.735 1.968 -10.259 1.00 87.12 77 THR A C 1
ATOM 526 O O . THR A 1 77 ? -2.930 2.186 -10.064 1.00 87.12 77 THR A O 1
ATOM 529 N N . ALA A 1 78 ? -1.199 0.762 -10.050 1.00 87.12 78 ALA A N 1
ATOM 530 C CA . ALA A 1 78 ? -1.987 -0.377 -9.582 1.00 87.12 78 ALA A CA 1
ATOM 531 C C . ALA A 1 78 ? -2.550 -0.167 -8.164 1.00 87.12 78 ALA A C 1
ATOM 533 O O . ALA A 1 78 ? -3.697 -0.526 -7.894 1.00 87.12 78 ALA A O 1
ATOM 534 N N . LEU A 1 79 ? -1.770 0.439 -7.264 1.00 86.75 79 LEU A N 1
ATOM 535 C CA . LEU A 1 79 ? -2.217 0.813 -5.919 1.00 86.75 79 LEU A CA 1
ATOM 536 C C . LEU A 1 79 ? -3.310 1.889 -5.959 1.00 86.75 79 LEU A C 1
ATOM 538 O O . LEU A 1 79 ? -4.320 1.762 -5.262 1.00 86.75 79 LEU A O 1
A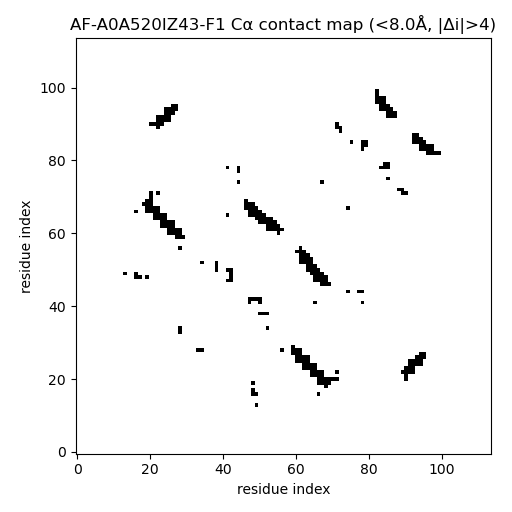TOM 542 N N . GLU A 1 80 ? -3.148 2.907 -6.802 1.00 86.56 80 GLU A N 1
ATOM 543 C CA . GLU A 1 80 ? -4.145 3.967 -6.988 1.00 86.56 80 GLU A CA 1
ATOM 544 C C . GLU A 1 80 ? -5.461 3.421 -7.554 1.00 86.56 80 GLU A C 1
ATOM 546 O O . GLU A 1 80 ? -6.528 3.741 -7.029 1.00 86.56 80 GLU A O 1
ATOM 551 N N . ALA A 1 81 ? -5.402 2.497 -8.519 1.00 84.38 81 ALA A N 1
ATOM 552 C CA . ALA A 1 81 ? -6.579 1.803 -9.050 1.00 84.38 81 ALA A CA 1
ATOM 553 C C . ALA A 1 81 ? -7.336 0.983 -7.985 1.00 84.38 81 ALA A C 1
ATOM 555 O O . ALA A 1 81 ? -8.537 0.751 -8.111 1.00 84.38 81 ALA A O 1
ATOM 556 N N . ARG A 1 82 ? -6.658 0.565 -6.907 1.00 80.56 82 ARG A N 1
ATOM 557 C CA . ARG A 1 82 ? -7.275 -0.121 -5.757 1.00 80.56 82 ARG A CA 1
ATOM 558 C C . ARG A 1 82 ? -7.830 0.834 -4.695 1.00 80.56 82 ARG A C 1
ATOM 560 O O . ARG A 1 82 ? -8.349 0.374 -3.677 1.00 80.56 82 ARG A O 1
ATOM 567 N N . GLY A 1 83 ? -7.735 2.146 -4.912 1.00 82.88 83 GLY A N 1
ATOM 568 C CA . GLY A 1 83 ? -8.189 3.164 -3.964 1.00 82.88 83 GLY A CA 1
ATOM 569 C C . GLY A 1 83 ? -7.183 3.460 -2.850 1.00 82.88 83 GLY A C 1
ATOM 570 O O . GLY A 1 83 ? -7.571 3.887 -1.761 1.00 82.88 83 GLY A O 1
ATOM 571 N N . TYR A 1 84 ? -5.891 3.228 -3.085 1.00 87.25 84 TYR A N 1
ATOM 572 C CA . TYR A 1 84 ? -4.843 3.732 -2.202 1.00 87.25 84 TYR A CA 1
ATOM 573 C C . TYR A 1 84 ? -4.306 5.058 -2.730 1.00 87.25 84 TYR A C 1
ATOM 575 O O . TYR A 1 84 ? -3.938 5.177 -3.889 1.00 87.25 84 TYR A O 1
ATOM 583 N N . GLN A 1 85 ? -4.185 6.054 -1.862 1.00 87.50 85 GLN A N 1
ATOM 584 C CA . GLN A 1 85 ? -3.378 7.234 -2.142 1.00 87.50 85 GLN A CA 1
ATOM 585 C C . GLN A 1 85 ? -1.908 6.907 -1.906 1.00 87.50 85 GLN A C 1
ATOM 587 O O . GLN A 1 85 ? -1.529 6.544 -0.791 1.00 87.50 85 GLN A O 1
ATOM 592 N N . VAL A 1 86 ? -1.084 7.065 -2.941 1.00 89.31 86 VAL A N 1
ATOM 593 C CA . VAL A 1 86 ? 0.362 6.831 -2.886 1.00 89.31 86 VAL A CA 1
ATOM 594 C C . VAL A 1 86 ? 1.101 8.170 -2.853 1.00 89.31 86 VAL A C 1
ATOM 596 O O . VAL A 1 86 ? 1.025 8.970 -3.783 1.00 89.31 86 VAL A O 1
ATOM 599 N N . PHE A 1 87 ? 1.856 8.399 -1.788 1.00 89.06 87 PHE A N 1
ATOM 600 C CA . PHE A 1 87 ? 2.708 9.564 -1.574 1.00 89.06 87 PHE A CA 1
ATOM 601 C C . PHE A 1 87 ? 4.179 9.178 -1.754 1.00 89.06 87 PHE A C 1
ATOM 603 O O . PHE A 1 87 ? 4.605 8.103 -1.334 1.00 89.06 87 PHE A O 1
ATOM 610 N N . GLY A 1 88 ? 4.974 10.082 -2.321 1.00 86.00 88 GLY A N 1
ATOM 611 C CA . GLY A 1 88 ? 6.376 9.816 -2.642 1.00 86.00 88 GLY A CA 1
ATOM 612 C C . GLY A 1 88 ? 6.563 9.154 -4.008 1.00 86.00 88 GLY A C 1
ATOM 613 O O . GLY A 1 88 ? 5.620 9.004 -4.792 1.00 86.00 88 GLY A O 1
ATOM 614 N N . SER A 1 89 ? 7.810 8.810 -4.309 1.00 81.25 89 SER A N 1
ATOM 615 C CA . SER A 1 89 ? 8.239 8.348 -5.630 1.00 81.25 89 SER A CA 1
ATOM 616 C C . SER A 1 89 ? 9.499 7.491 -5.532 1.00 81.25 89 SER A C 1
ATOM 618 O O . SER A 1 89 ? 10.323 7.678 -4.637 1.00 81.25 89 SER A O 1
ATOM 620 N N . GLY A 1 90 ? 9.656 6.564 -6.478 1.00 82.44 90 GLY A N 1
ATOM 621 C CA . GLY A 1 90 ? 10.778 5.631 -6.518 1.00 82.44 90 GLY A CA 1
ATOM 622 C C . GLY A 1 90 ? 10.550 4.430 -5.607 1.00 82.44 90 GLY A C 1
ATOM 623 O O . GLY A 1 90 ? 9.511 3.781 -5.668 1.00 82.44 90 GLY A O 1
ATOM 624 N N . GLN A 1 91 ? 11.543 4.122 -4.777 1.00 85.38 91 GLN A N 1
ATOM 625 C CA . GLN A 1 91 ? 11.604 2.866 -4.035 1.00 85.38 91 GLN A CA 1
ATOM 626 C C . GLN A 1 91 ? 11.109 2.985 -2.584 1.00 85.38 91 GLN A C 1
ATOM 628 O O . GLN A 1 91 ? 10.992 1.978 -1.899 1.00 85.38 91 GLN A O 1
ATOM 633 N N . THR A 1 92 ? 10.763 4.189 -2.122 1.00 89.00 92 THR A N 1
ATOM 634 C CA . THR A 1 92 ? 10.113 4.413 -0.824 1.00 89.00 92 THR A CA 1
ATOM 635 C C . THR A 1 92 ? 8.850 5.230 -1.042 1.00 89.00 92 THR A C 1
ATOM 637 O O . THR A 1 92 ? 8.918 6.390 -1.448 1.00 89.00 92 THR A O 1
ATOM 640 N N . ILE A 1 93 ? 7.697 4.631 -0.763 1.00 90.75 93 ILE A N 1
ATOM 641 C CA . ILE A 1 93 ? 6.385 5.249 -0.951 1.00 90.75 93 ILE A CA 1
ATOM 642 C C . ILE A 1 93 ? 5.556 5.110 0.319 1.00 90.75 93 ILE A C 1
ATOM 644 O O . ILE A 1 93 ? 5.670 4.122 1.041 1.00 90.75 93 ILE A O 1
ATOM 648 N N . ARG A 1 94 ? 4.702 6.090 0.602 1.00 89.50 94 ARG A N 1
ATOM 649 C CA . ARG A 1 94 ? 3.717 6.005 1.678 1.00 89.50 94 ARG A CA 1
ATOM 650 C C . ARG A 1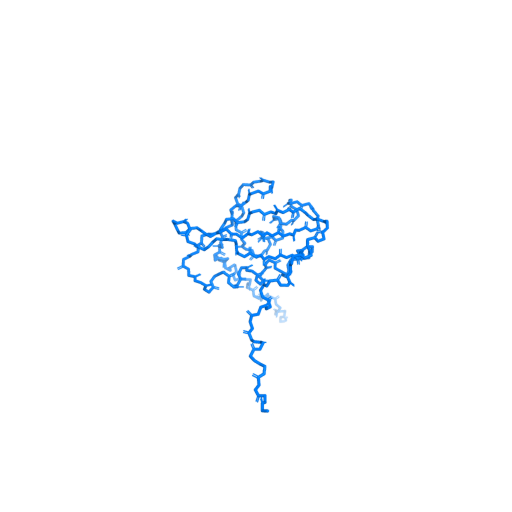 94 ? 2.341 5.789 1.080 1.00 89.50 94 ARG A C 1
ATOM 652 O O . ARG A 1 94 ? 1.915 6.586 0.257 1.00 89.50 94 ARG A O 1
ATOM 659 N N . ILE A 1 95 ? 1.627 4.761 1.513 1.00 89.12 95 ILE A N 1
ATOM 660 C CA . ILE A 1 95 ? 0.252 4.519 1.084 1.00 89.12 95 ILE A CA 1
ATOM 661 C C . ILE A 1 95 ? -0.730 4.868 2.192 1.00 89.12 95 ILE A C 1
ATOM 663 O O . ILE A 1 95 ? -0.480 4.644 3.379 1.00 89.12 95 ILE A O 1
ATOM 667 N N . ARG A 1 96 ? -1.873 5.418 1.797 1.00 86.19 96 ARG A N 1
ATOM 668 C CA . ARG A 1 96 ? -3.024 5.620 2.672 1.00 86.19 96 ARG A CA 1
ATOM 669 C C . ARG A 1 96 ? -4.261 5.112 1.968 1.00 86.19 96 ARG A C 1
ATOM 671 O O . ARG A 1 96 ? -4.482 5.415 0.802 1.00 86.19 96 ARG A O 1
ATOM 678 N N . ARG A 1 97 ? -5.067 4.323 2.667 1.00 78.75 97 ARG A N 1
ATOM 679 C CA . ARG A 1 97 ? -6.348 3.885 2.127 1.00 78.75 97 ARG A CA 1
ATOM 680 C C . ARG A 1 97 ? -7.283 5.084 2.148 1.00 78.75 97 ARG A C 1
ATOM 682 O O . ARG A 1 97 ? -7.579 5.599 3.225 1.00 78.75 97 ARG A O 1
ATOM 689 N N . VAL A 1 98 ? -7.743 5.522 0.985 1.00 71.50 98 VAL A N 1
ATOM 690 C CA . VAL A 1 98 ? -8.957 6.329 0.961 1.00 71.50 98 VAL A CA 1
ATOM 691 C C . VAL A 1 98 ? -10.109 5.350 1.007 1.00 71.50 98 VAL A C 1
ATOM 693 O O . VAL A 1 98 ? -10.158 4.393 0.234 1.00 71.50 98 VAL A O 1
ATOM 696 N N . ALA A 1 99 ? -11.026 5.545 1.951 1.00 59.38 99 ALA A N 1
ATOM 697 C CA . ALA A 1 99 ? -12.358 5.010 1.759 1.00 59.38 99 ALA A CA 1
ATOM 698 C C . ALA A 1 99 ? -12.847 5.667 0.470 1.00 59.38 99 ALA A C 1
ATOM 700 O O . ALA A 1 99 ? -13.132 6.861 0.451 1.00 59.38 99 ALA A O 1
ATOM 701 N N . GLN A 1 100 ? -12.783 4.922 -0.629 1.00 54.81 100 GLN A N 1
ATOM 702 C CA . GLN A 1 100 ? -13.415 5.288 -1.879 1.00 54.81 100 GLN A CA 1
ATOM 703 C C . GLN A 1 100 ? -14.856 5.669 -1.529 1.00 54.81 100 GLN A C 1
ATOM 705 O O . GLN A 1 100 ? -15.661 4.820 -1.156 1.00 54.81 100 GLN A O 1
ATOM 710 N N . LEU A 1 101 ? -15.142 6.971 -1.533 1.00 45.84 101 LEU A N 1
ATOM 711 C CA . LEU A 1 101 ? -16.503 7.471 -1.575 1.00 45.84 101 LEU A CA 1
ATOM 712 C C . LEU A 1 101 ? -17.046 6.928 -2.893 1.00 45.84 101 LEU A C 1
ATOM 714 O O . LEU A 1 101 ? -16.632 7.400 -3.949 1.00 45.84 101 LEU A O 1
ATOM 718 N N . LEU A 1 102 ? -17.859 5.870 -2.839 1.00 50.19 102 LEU A N 1
ATOM 719 C CA . LEU A 1 102 ? -18.571 5.375 -4.010 1.00 50.19 102 LEU A CA 1
ATOM 720 C C . LEU A 1 102 ? -19.291 6.570 -4.654 1.00 50.19 102 LEU A C 1
ATOM 722 O O . LEU A 1 102 ? -20.104 7.197 -3.970 1.00 50.19 102 LEU A O 1
ATOM 726 N N . PRO A 1 103 ? -19.088 6.881 -5.943 1.00 58.56 103 PRO A N 1
ATOM 727 C CA . PRO A 1 103 ? -20.181 7.433 -6.716 1.00 58.56 103 PRO A CA 1
ATOM 728 C C . PRO A 1 103 ? -21.236 6.316 -6.815 1.00 58.56 103 PRO A C 1
ATOM 730 O O . PRO A 1 103 ? -20.896 5.224 -7.279 1.00 58.56 103 PRO A O 1
ATOM 733 N N . PRO A 1 104 ? -22.484 6.515 -6.356 1.00 60.94 104 PRO A N 1
ATOM 734 C CA . PRO A 1 104 ? -23.571 5.650 -6.781 1.00 60.94 104 PRO A CA 1
ATOM 735 C C . PRO A 1 104 ? -23.740 5.867 -8.287 1.00 60.94 104 PRO A C 1
ATOM 737 O O . PRO A 1 104 ? -24.255 6.900 -8.711 1.00 60.94 104 PRO A O 1
ATOM 740 N N . ASP A 1 105 ? -23.257 4.929 -9.097 1.00 55.75 105 ASP A N 1
ATOM 741 C CA . ASP A 1 105 ? -23.704 4.844 -10.481 1.00 55.75 105 ASP A CA 1
ATOM 742 C C . ASP A 1 105 ? -25.180 4.435 -10.435 1.00 55.75 105 ASP A C 1
ATOM 744 O O . ASP A 1 105 ? -25.543 3.333 -10.018 1.00 55.75 105 ASP A O 1
ATOM 748 N N . LEU A 1 106 ? -26.028 5.418 -10.718 1.00 61.06 106 LEU A N 1
ATOM 749 C CA . LEU A 1 106 ? -27.464 5.280 -10.887 1.00 61.06 106 LEU A CA 1
ATOM 750 C C . LEU A 1 106 ? -27.698 4.311 -12.059 1.00 61.06 106 LEU A C 1
ATOM 752 O O . LEU A 1 106 ? -27.208 4.595 -13.154 1.00 61.06 106 LEU A O 1
ATOM 756 N N . PRO A 1 107 ? -28.433 3.196 -11.892 1.00 62.31 107 PRO A N 1
ATOM 757 C CA . PRO A 1 107 ? -28.849 2.401 -13.038 1.00 62.31 107 PRO A CA 1
ATOM 758 C C . PRO A 1 107 ? -29.672 3.256 -14.019 1.00 62.31 107 PRO A C 1
ATOM 760 O O . PRO A 1 107 ? -30.391 4.177 -13.642 1.00 62.31 107 PRO A O 1
ATOM 763 N N . ALA A 1 108 ? -29.498 2.964 -15.305 1.00 63.84 108 ALA A N 1
ATOM 764 C CA . ALA A 1 108 ? -30.051 3.693 -16.435 1.00 63.84 108 ALA A CA 1
ATOM 765 C C . ALA A 1 108 ? -31.587 3.585 -16.531 1.00 63.84 108 ALA A C 1
ATOM 767 O O . ALA A 1 108 ? -32.108 2.633 -17.108 1.00 63.84 108 ALA A O 1
ATOM 768 N N . ASP A 1 109 ? -32.314 4.593 -16.050 1.00 56.75 109 ASP A N 1
ATOM 769 C CA . ASP A 1 109 ? -33.770 4.685 -16.209 1.00 56.75 109 ASP A CA 1
ATOM 770 C C . ASP A 1 109 ? -34.144 5.700 -17.303 1.00 56.75 109 ASP A C 1
ATOM 772 O O . ASP A 1 109 ? -34.358 6.878 -17.028 1.00 56.75 109 ASP A O 1
ATOM 776 N N . ASN A 1 110 ? -34.210 5.264 -18.567 1.00 57.56 110 ASN A N 1
ATOM 777 C CA . ASN A 1 110 ? -35.039 5.923 -19.595 1.00 57.56 110 ASN A CA 1
ATOM 778 C C . ASN A 1 110 ? -35.365 4.994 -20.780 1.00 57.56 110 ASN A C 1
ATOM 780 O O . ASN A 1 110 ? -35.284 5.370 -21.948 1.00 57.56 110 ASN A O 1
ATOM 784 N N . ALA A 1 111 ? -35.780 3.763 -20.478 1.00 56.00 111 ALA A N 1
ATOM 785 C CA . ALA A 1 111 ? -36.471 2.905 -21.435 1.00 56.00 111 ALA A CA 1
ATOM 786 C C . ALA A 1 111 ? -37.959 2.813 -21.061 1.00 56.00 111 ALA A C 1
ATOM 788 O O . ALA A 1 111 ? -38.402 1.865 -20.422 1.00 56.00 111 ALA A O 1
ATOM 789 N N . THR A 1 112 ? -38.750 3.810 -21.453 1.00 51.06 112 THR A N 1
ATOM 790 C CA . THR A 1 112 ? -40.204 3.656 -21.631 1.00 51.06 112 THR A CA 1
ATOM 791 C C . THR A 1 112 ? -40.641 4.564 -22.778 1.00 51.06 112 THR A C 1
ATOM 793 O O . THR A 1 112 ? -41.101 5.683 -22.586 1.00 51.06 112 THR A O 1
ATOM 796 N N . THR A 1 113 ? -40.432 4.083 -24.004 1.00 53.00 113 THR A N 1
ATOM 797 C CA . THR A 1 113 ? -41.296 4.461 -25.128 1.00 53.00 113 THR A CA 1
ATOM 798 C C . THR A 1 113 ? -42.614 3.730 -24.903 1.00 53.00 113 THR A C 1
ATOM 800 O O . THR A 1 113 ? -42.633 2.498 -24.880 1.00 53.00 113 THR A O 1
ATOM 803 N N . GLY A 1 114 ? -43.657 4.507 -24.618 1.00 55.12 114 GLY A N 1
ATOM 804 C CA . GLY A 1 114 ? -45.051 4.079 -24.721 1.00 55.12 114 GLY A CA 1
ATOM 805 C C . GLY A 1 114 ? -45.573 4.187 -26.145 1.00 55.12 114 GLY A C 1
ATOM 806 O O . GLY A 1 114 ? -44.841 4.724 -27.008 1.00 55.12 114 GLY A O 1
#

Radius of gyration: 19.24 Å; Cα contacts (8 Å, |Δi|>4): 158; chains: 1; bounding box: 60×52×45 Å